Protein AF-A0A5R9GQE6-F1 (afdb_monomer)

Foldseek 3Di:
DDLVVLCVQLVHDSVQSVCPVVPNHDPVSVCSSCVRVVNNCVCVVVDDDDDDDPVNVVVVVVCPDDDPDPPPPPPDDPDPPDD

Solvent-accessible surface area (backbone atoms only — not comparable to full-atom values): 5549 Å² total; per-residue (Å²): 138,52,68,65,55,50,16,61,74,42,74,48,54,51,67,54,53,64,32,39,75,82,63,64,57,55,69,70,56,53,51,39,54,28,49,72,80,65,51,48,68,67,54,54,82,72,53,76,85,85,78,81,49,73,66,58,54,49,61,63,58,72,68,67,82,82,73,94,69,83,82,75,80,86,82,81,87,86,84,86,85,84,137

pLDDT: mean 82.58, std 14.36, range [40.59, 95.56]

Nearest PDB structures (foldseek):
  4ghj-assembly1_A  TM=8.975E-01  e=8.264E-02  Vibrio vulnificus CMCP6
  6sgb-assembly1_CJ  TM=3.661E-01  e=5.008E+00  Trypanosoma brucei brucei

Organism: NCBI:txid2528639

Sequence (83 aa):
MTQDELAKLACVSVSSIKALEPGNAKLSTMMAVLREPGALDALDAFIPEITISPLDTARRNAKKRERATRSLDTAKREDESEW

InterPro domains:
  IPR010982 Lambda repressor-like, DNA-binding domain superfamily [G3DSA:1.10.260.40] (1-52)

Mean predicted aligned error: 13.41 Å

Secondary structure (DSSP, 8-state):
--HHHHHHHTT--HHHHHHHTTT-S-HHHHHHHHHTTT-GGGGGGGS---PPPHHHHHHHHTTPPPP--------S--SS---

Structure (mmCIF, N/CA/C/O backbone):
data_AF-A0A5R9GQE6-F1
#
_entry.id   AF-A0A5R9GQE6-F1
#
loop_
_atom_site.group_PDB
_atom_site.id
_atom_site.type_symbol
_atom_site.label_atom_id
_atom_site.label_alt_id
_atom_site.label_comp_id
_atom_site.label_asym_id
_atom_site.label_entity_id
_atom_site.label_seq_id
_atom_site.pdbx_PDB_ins_code
_atom_site.Cartn_x
_atom_site.Cartn_y
_atom_site.Cartn_z
_atom_site.occupancy
_atom_site.B_iso_or_equiv
_atom_site.auth_seq_id
_atom_site.auth_comp_id
_atom_site.auth_asym_id
_atom_site.auth_atom_id
_atom_site.pdbx_PDB_model_num
ATOM 1 N N . MET A 1 1 ? -18.716 -2.780 5.640 1.00 81.44 1 MET A N 1
ATOM 2 C CA . MET A 1 1 ? -17.388 -2.983 6.242 1.00 81.44 1 MET A CA 1
ATOM 3 C C . MET A 1 1 ? -17.071 -1.775 7.102 1.00 81.44 1 MET A C 1
ATOM 5 O O . MET A 1 1 ? -17.175 -0.658 6.603 1.00 81.44 1 MET A O 1
ATOM 9 N N . THR A 1 2 ? -16.779 -1.981 8.381 1.00 94.06 2 THR A N 1
ATOM 10 C CA . THR A 1 2 ? -16.413 -0.911 9.330 1.00 94.06 2 THR A CA 1
ATOM 11 C C . THR A 1 2 ? -14.893 -0.706 9.390 1.00 94.06 2 THR A C 1
ATOM 13 O O . THR A 1 2 ? -14.133 -1.572 8.955 1.00 94.06 2 THR A O 1
ATOM 16 N N . GLN A 1 3 ? -14.428 0.421 9.949 1.00 92.94 3 GLN A N 1
ATOM 17 C CA . GLN A 1 3 ? -12.990 0.660 10.176 1.00 92.94 3 GLN A CA 1
ATOM 18 C C . GLN A 1 3 ? -12.370 -0.412 11.089 1.00 92.94 3 GLN A C 1
ATOM 20 O O . GLN A 1 3 ? -11.244 -0.837 10.854 1.00 92.94 3 GLN A O 1
ATOM 25 N N . ASP A 1 4 ? -13.108 -0.880 12.100 1.00 94.81 4 ASP A N 1
ATOM 26 C CA . ASP A 1 4 ? -12.639 -1.918 13.026 1.00 94.81 4 ASP A CA 1
ATOM 27 C C . ASP A 1 4 ? -12.524 -3.288 12.351 1.00 94.81 4 ASP A C 1
ATOM 29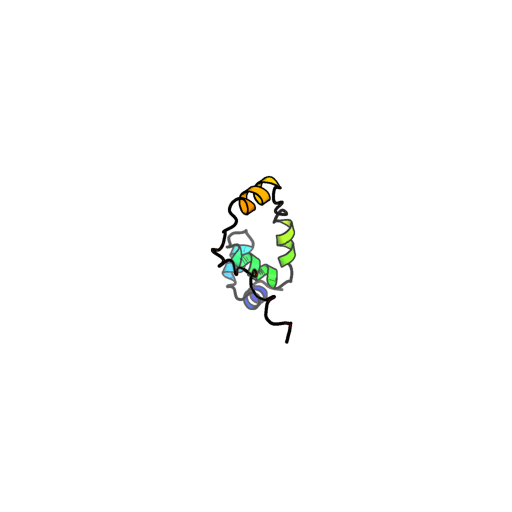 O O . ASP A 1 4 ? -11.576 -4.032 12.603 1.00 94.81 4 ASP A O 1
ATOM 33 N N . GLU A 1 5 ? -13.478 -3.630 11.485 1.00 93.88 5 GLU A N 1
ATOM 34 C CA . GLU A 1 5 ? -13.426 -4.852 10.676 1.00 93.88 5 GLU A CA 1
ATOM 35 C C . GLU A 1 5 ? -12.248 -4.818 9.704 1.00 93.88 5 GLU A C 1
ATOM 37 O O . GLU A 1 5 ? -11.467 -5.766 9.656 1.00 93.88 5 GLU A O 1
ATOM 42 N N . LEU A 1 6 ? -12.079 -3.707 8.983 1.00 93.06 6 LEU A N 1
ATOM 43 C CA . LEU A 1 6 ? -10.985 -3.535 8.030 1.00 93.06 6 LEU A CA 1
ATOM 44 C C . LEU A 1 6 ? -9.618 -3.578 8.722 1.00 93.06 6 LEU A C 1
ATOM 46 O O . LEU A 1 6 ? -8.689 -4.193 8.208 1.00 93.06 6 LEU A O 1
ATOM 50 N N . ALA A 1 7 ? -9.500 -2.982 9.911 1.00 94.19 7 ALA A N 1
ATOM 51 C CA . ALA A 1 7 ? -8.275 -3.001 10.707 1.00 94.19 7 ALA A CA 1
ATOM 52 C C . ALA A 1 7 ? -7.875 -4.426 11.109 1.00 94.19 7 ALA A C 1
ATOM 54 O O . ALA A 1 7 ? -6.704 -4.795 11.008 1.00 94.19 7 ALA A O 1
ATOM 55 N N . LYS A 1 8 ? -8.855 -5.241 11.518 1.00 94.12 8 LYS A N 1
ATOM 56 C CA . LYS A 1 8 ? -8.637 -6.651 11.866 1.00 94.12 8 LYS A CA 1
ATOM 57 C C . LYS A 1 8 ? -8.200 -7.473 10.659 1.00 94.12 8 LYS A C 1
ATOM 59 O O . LYS A 1 8 ? -7.241 -8.227 10.780 1.00 94.12 8 LYS A O 1
ATOM 64 N N . LEU A 1 9 ? -8.879 -7.311 9.524 1.00 93.19 9 LEU A N 1
ATOM 65 C CA . LEU A 1 9 ? -8.560 -8.032 8.290 1.00 93.19 9 LEU A CA 1
ATOM 66 C C . LEU A 1 9 ? -7.158 -7.668 7.782 1.00 93.19 9 LEU A C 1
ATOM 68 O O . LEU A 1 9 ? -6.309 -8.540 7.635 1.00 93.19 9 LEU A O 1
ATOM 72 N N . ALA A 1 10 ? -6.861 -6.372 7.665 1.00 92.00 10 ALA A N 1
ATOM 73 C CA . ALA A 1 10 ? -5.574 -5.882 7.174 1.00 92.00 10 ALA A CA 1
ATOM 74 C C . ALA A 1 10 ? -4.430 -5.948 8.212 1.00 92.00 10 ALA A C 1
ATOM 76 O O . ALA A 1 10 ? -3.324 -5.486 7.925 1.00 92.00 10 ALA A O 1
ATOM 77 N N . CYS A 1 11 ? -4.668 -6.494 9.414 1.00 93.44 11 CYS A N 1
ATOM 78 C CA . CYS A 1 11 ? -3.688 -6.592 10.505 1.00 93.44 11 CYS A 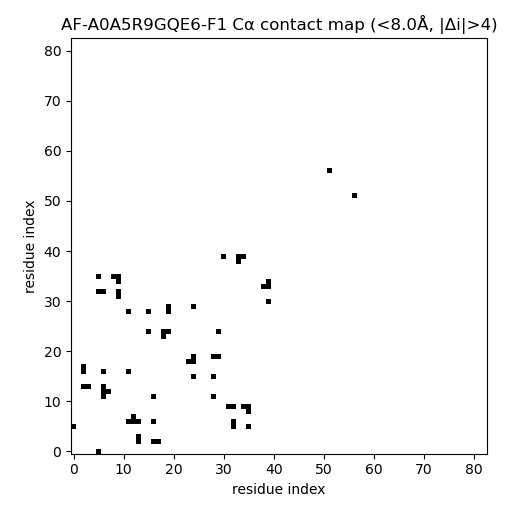CA 1
ATOM 79 C C . CYS A 1 11 ? -3.003 -5.251 10.849 1.00 93.44 11 CYS A C 1
ATOM 81 O O . CYS A 1 11 ? -1.795 -5.185 11.093 1.00 93.44 11 CYS A O 1
ATOM 83 N N . VAL A 1 12 ? -3.779 -4.166 10.887 1.00 93.81 12 VAL A N 1
ATOM 84 C CA . VAL A 1 12 ? -3.324 -2.812 11.247 1.00 93.81 12 VAL A CA 1
ATOM 85 C C . VAL A 1 12 ? -4.154 -2.252 12.400 1.00 93.81 12 VAL A C 1
ATOM 87 O O . VAL A 1 12 ? -5.236 -2.740 12.708 1.00 93.81 12 VAL A O 1
ATOM 90 N N . SER A 1 13 ? -3.664 -1.208 13.072 1.00 95.56 13 SER A N 1
ATOM 91 C CA . SER A 1 13 ? -4.457 -0.539 14.106 1.00 95.56 13 SER A CA 1
ATOM 92 C C . SER A 1 13 ? -5.582 0.300 13.491 1.00 95.56 13 SER A C 1
ATOM 94 O O . SER A 1 13 ? -5.425 0.896 12.426 1.00 95.56 13 SER A O 1
ATOM 96 N N . VAL A 1 14 ? -6.688 0.455 14.222 1.00 95.25 14 VAL A N 1
ATOM 97 C CA . VAL A 1 14 ? -7.795 1.356 13.843 1.00 95.25 14 VAL A CA 1
ATOM 98 C C . VAL A 1 14 ? -7.302 2.797 13.673 1.00 95.25 14 VAL A C 1
ATOM 100 O O . VAL A 1 14 ? -7.725 3.509 12.766 1.00 95.25 14 VAL A O 1
ATOM 103 N N . SER A 1 15 ? -6.345 3.225 14.504 1.00 95.12 15 SER A N 1
ATOM 104 C CA . SER A 1 15 ? -5.684 4.527 14.362 1.00 95.12 15 SER A CA 1
ATOM 105 C C . SER A 1 15 ? -4.936 4.678 13.036 1.00 95.12 15 SER A C 1
ATOM 107 O O . SER A 1 15 ? -4.943 5.767 12.470 1.00 95.12 15 SER A O 1
ATOM 109 N N . SER A 1 16 ? -4.342 3.602 12.509 1.00 94.56 16 SER A N 1
ATOM 110 C CA . SER A 1 16 ? -3.662 3.629 11.211 1.00 94.56 16 SER A CA 1
ATOM 111 C C . SER A 1 16 ? -4.653 3.807 10.066 1.00 94.56 16 SER A C 1
ATOM 113 O O . SER A 1 16 ? -4.357 4.533 9.125 1.00 94.56 16 SER A O 1
ATOM 115 N N . ILE A 1 17 ? -5.845 3.210 10.162 1.00 94.75 17 ILE A N 1
ATOM 116 C CA . ILE A 1 17 ? -6.910 3.409 9.169 1.00 94.75 17 ILE A CA 1
ATOM 117 C C . ILE A 1 17 ? -7.434 4.845 9.217 1.00 94.75 17 ILE A C 1
ATOM 119 O O . ILE A 1 17 ? -7.514 5.502 8.183 1.00 94.75 17 ILE A O 1
ATOM 123 N N . LYS A 1 18 ? -7.688 5.378 10.416 1.00 95.38 18 LYS A N 1
ATOM 124 C CA . LYS A 1 18 ? -8.112 6.777 10.589 1.00 95.38 18 LYS A CA 1
ATOM 125 C C . LYS A 1 18 ? -7.090 7.785 10.065 1.00 95.38 18 LYS A C 1
ATOM 127 O O . LYS A 1 18 ? -7.474 8.847 9.598 1.00 95.38 18 LYS A O 1
ATOM 132 N N . ALA A 1 19 ? -5.798 7.471 10.159 1.00 95.50 19 ALA A N 1
ATOM 133 C CA . ALA A 1 19 ? -4.735 8.301 9.601 1.00 95.50 19 ALA A CA 1
ATOM 134 C C . ALA A 1 19 ? -4.588 8.125 8.078 1.00 95.50 19 ALA A C 1
ATOM 136 O O . ALA A 1 19 ? -4.223 9.074 7.387 1.00 95.50 19 ALA A O 1
ATOM 137 N N . LEU A 1 20 ? -4.908 6.941 7.545 1.00 95.19 20 LEU A N 1
ATOM 138 C CA . LEU A 1 20 ? -4.877 6.646 6.113 1.00 95.19 20 LEU A CA 1
ATOM 139 C C . LEU A 1 20 ? -5.965 7.399 5.332 1.00 95.19 20 LEU A C 1
ATOM 141 O O . LEU A 1 20 ? -5.673 7.879 4.242 1.00 95.19 20 LEU A O 1
ATOM 145 N N . GLU A 1 21 ? -7.176 7.545 5.875 1.00 90.88 21 GLU A N 1
ATOM 146 C CA . GLU A 1 21 ? -8.292 8.256 5.219 1.00 90.88 21 GLU A CA 1
ATOM 147 C C . GLU A 1 21 ? -7.961 9.699 4.773 1.00 90.88 21 GLU A C 1
ATO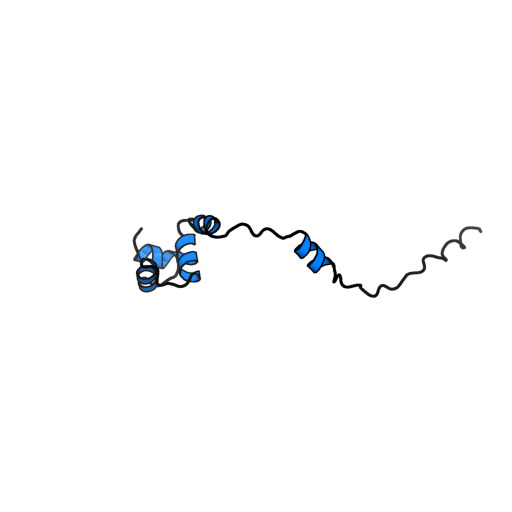M 149 O O . GLU A 1 21 ? -8.252 10.039 3.627 1.00 90.88 21 GLU A O 1
ATOM 154 N N . PRO A 1 22 ? -7.307 10.550 5.592 1.00 95.38 22 PRO A N 1
ATOM 155 C CA . PRO A 1 22 ? -6.825 11.863 5.159 1.00 95.38 22 PRO A CA 1
ATOM 15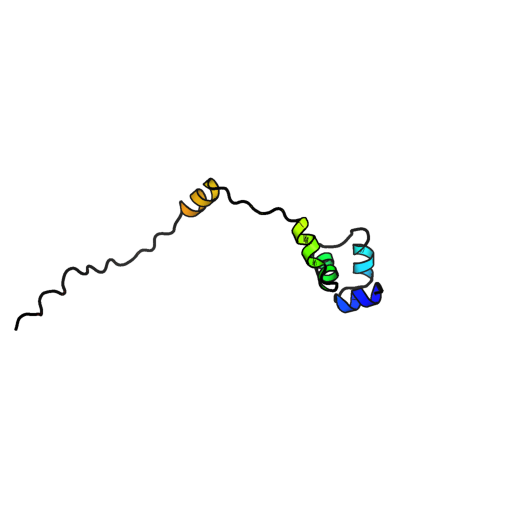6 C C . PRO A 1 22 ? -5.479 11.820 4.406 1.00 95.38 22 PRO A C 1
ATOM 158 O O . PRO A 1 22 ? -4.916 12.875 4.118 1.00 95.38 22 PRO A O 1
ATOM 161 N N . GLY A 1 23 ? -4.926 10.637 4.116 1.00 92.94 23 GLY A N 1
ATOM 162 C CA . GLY A 1 23 ? -3.659 10.467 3.390 1.00 92.94 23 GLY A CA 1
ATOM 163 C C . GLY A 1 23 ? -2.392 10.501 4.255 1.00 92.94 23 GLY A C 1
ATOM 164 O O . GLY A 1 23 ? -1.285 10.528 3.723 1.00 92.94 23 GLY A O 1
ATOM 165 N N . ASN A 1 24 ? -2.516 10.467 5.584 1.00 95.00 24 ASN A N 1
ATOM 166 C CA . ASN A 1 24 ? -1.395 10.491 6.530 1.00 95.00 24 ASN A CA 1
ATOM 167 C C . ASN A 1 24 ? -0.949 9.071 6.921 1.00 95.00 24 ASN A C 1
ATOM 169 O O . ASN A 1 24 ? -1.020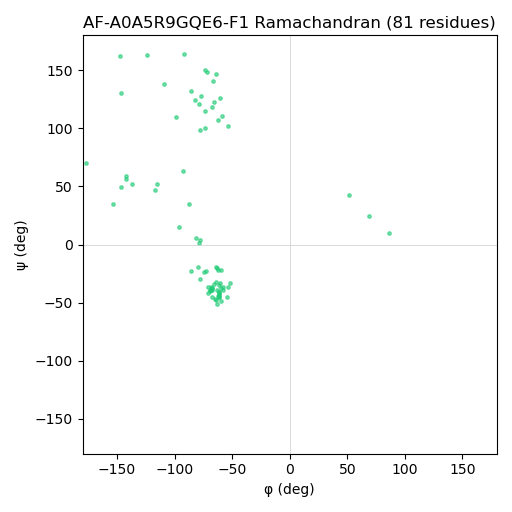 8.656 8.080 1.00 95.00 24 ASN A O 1
ATOM 173 N N . ALA A 1 25 ? -0.473 8.297 5.948 1.00 94.62 25 ALA A N 1
ATOM 174 C CA . ALA A 1 25 ? 0.024 6.947 6.191 1.00 94.62 25 ALA A CA 1
ATOM 175 C C . ALA A 1 25 ? 1.162 6.568 5.242 1.00 94.62 25 ALA A C 1
ATOM 177 O O . ALA A 1 25 ? 1.376 7.166 4.190 1.00 94.62 25 ALA A O 1
ATOM 178 N N . LYS A 1 26 ? 1.907 5.528 5.620 1.00 93.62 26 LYS A N 1
ATOM 179 C CA . LYS A 1 26 ? 2.935 4.946 4.756 1.00 93.62 26 LYS A CA 1
ATOM 180 C C . LYS A 1 26 ? 2.275 4.186 3.607 1.00 93.62 26 LYS A C 1
ATOM 182 O O . LYS A 1 26 ? 1.250 3.532 3.801 1.00 93.62 26 LYS A O 1
ATOM 187 N N . LEU A 1 27 ? 2.942 4.154 2.452 1.00 91.88 27 LEU A N 1
ATOM 188 C CA . LEU A 1 27 ? 2.512 3.358 1.297 1.00 91.88 27 LEU A CA 1
ATOM 189 C C . LEU A 1 27 ? 2.300 1.877 1.656 1.00 91.88 27 LEU A C 1
ATOM 191 O O . LEU A 1 27 ? 1.345 1.264 1.200 1.00 91.88 27 LEU A O 1
ATOM 195 N N . SER A 1 28 ? 3.134 1.314 2.537 1.00 93.31 28 SER A N 1
ATOM 196 C CA . SER A 1 28 ? 2.978 -0.059 3.038 1.00 93.31 28 SER A CA 1
ATOM 197 C C . SER A 1 28 ? 1.632 -0.301 3.726 1.00 93.31 28 SER A C 1
ATOM 199 O O . SER A 1 28 ? 1.029 -1.354 3.545 1.00 93.31 28 SER A O 1
ATOM 201 N N .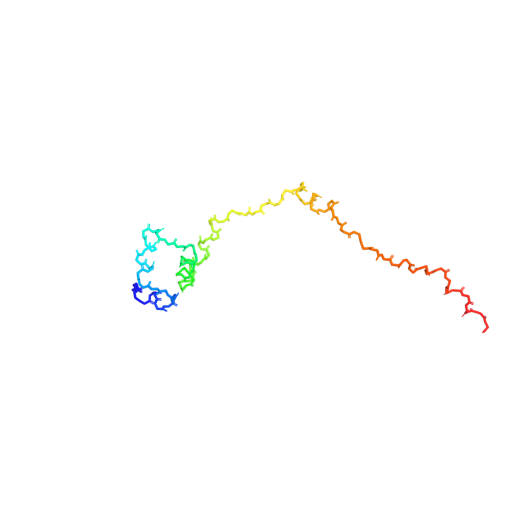 THR A 1 29 ? 1.153 0.676 4.499 1.00 93.38 29 THR A N 1
ATOM 202 C CA . THR A 1 29 ? -0.139 0.610 5.193 1.00 93.38 29 THR A CA 1
ATOM 203 C C . THR A 1 29 ? -1.283 0.718 4.194 1.00 93.38 29 THR A C 1
ATOM 205 O O . THR A 1 29 ? -2.236 -0.049 4.278 1.00 93.38 29 THR A O 1
ATOM 208 N N . MET A 1 30 ? -1.160 1.610 3.209 1.00 93.06 30 MET A N 1
ATOM 209 C CA . MET A 1 30 ? -2.139 1.729 2.129 1.00 93.06 30 MET A CA 1
ATOM 210 C C . MET A 1 30 ? -2.247 0.432 1.314 1.00 93.06 30 MET A C 1
ATOM 212 O O . MET A 1 30 ? -3.350 -0.049 1.085 1.00 93.06 30 MET A O 1
ATOM 216 N N . MET A 1 31 ? -1.119 -0.187 0.947 1.00 93.25 31 MET A N 1
ATOM 217 C CA . MET A 1 31 ? -1.103 -1.471 0.232 1.00 93.25 31 MET A CA 1
ATOM 218 C C . MET A 1 31 ? -1.746 -2.606 1.039 1.00 93.25 31 MET A C 1
ATOM 220 O O . MET A 1 31 ? -2.485 -3.405 0.471 1.00 93.25 31 MET A O 1
ATOM 224 N N . ALA A 1 32 ? -1.491 -2.683 2.351 1.00 93.19 32 ALA A N 1
ATOM 225 C CA . ALA A 1 32 ? -2.119 -3.685 3.216 1.00 93.19 32 ALA A CA 1
ATOM 226 C C . ALA A 1 32 ? -3.647 -3.530 3.240 1.00 93.19 32 ALA A C 1
ATOM 228 O O . ALA A 1 32 ? -4.370 -4.511 3.101 1.00 93.19 32 ALA A O 1
ATOM 229 N N . VAL A 1 33 ? -4.132 -2.289 3.337 1.00 93.62 33 VAL A N 1
ATOM 230 C CA . VAL A 1 33 ? -5.568 -1.983 3.343 1.00 93.62 33 VAL A CA 1
ATOM 231 C C . VAL A 1 33 ? -6.222 -2.232 1.980 1.00 93.62 33 VAL A C 1
ATOM 233 O O . VAL A 1 33 ? -7.333 -2.744 1.945 1.00 93.62 33 VAL A O 1
ATOM 236 N N . LEU A 1 34 ? -5.554 -1.914 0.865 1.00 92.25 34 LEU A N 1
ATOM 237 C CA . LEU A 1 34 ? -6.074 -2.140 -0.494 1.00 92.25 34 LEU A CA 1
ATOM 238 C C . LEU A 1 34 ? -6.070 -3.616 -0.916 1.00 92.25 34 LEU A C 1
ATOM 240 O O . LEU A 1 34 ? -6.841 -4.000 -1.796 1.00 92.25 34 LEU A O 1
ATOM 244 N N . ARG A 1 35 ? -5.231 -4.450 -0.291 1.00 91.56 35 ARG A N 1
ATOM 245 C CA . ARG A 1 35 ? -5.173 -5.890 -0.565 1.00 91.56 35 ARG A CA 1
ATOM 246 C C . ARG A 1 35 ? -6.441 -6.623 -0.118 1.00 91.56 35 ARG A C 1
ATOM 248 O O . ARG A 1 35 ? -6.904 -7.485 -0.853 1.00 91.56 35 ARG A O 1
ATOM 255 N N . GLU A 1 36 ? -7.013 -6.262 1.030 1.00 89.75 36 GLU A N 1
ATOM 256 C CA . GLU A 1 36 ? -8.217 -6.910 1.579 1.00 89.75 36 GLU A CA 1
ATOM 257 C C . GLU A 1 36 ? -9.458 -6.827 0.668 1.00 89.75 36 GLU A C 1
ATOM 259 O O . GLU A 1 36 ? -10.069 -7.858 0.398 1.00 89.75 36 GLU A O 1
ATOM 264 N N . PRO A 1 37 ? -9.840 -5.655 0.124 1.00 87.94 37 PRO A N 1
ATOM 265 C CA . PRO A 1 37 ? -10.954 -5.562 -0.816 1.00 87.94 37 PRO A CA 1
ATOM 266 C C . PRO A 1 37 ? -10.590 -6.003 -2.244 1.00 87.94 37 PRO A C 1
ATOM 268 O O . PRO A 1 37 ? -11.435 -5.897 -3.128 1.00 87.94 37 PRO A O 1
ATOM 271 N N . GLY A 1 38 ? -9.351 -6.444 -2.503 1.00 89.00 38 GLY A N 1
ATOM 272 C CA . GLY A 1 38 ? -8.884 -6.767 -3.856 1.00 89.00 38 GLY A CA 1
ATOM 273 C C . GLY A 1 38 ? -8.736 -5.542 -4.766 1.00 89.00 38 GLY A C 1
ATOM 274 O O . GLY A 1 38 ? -8.806 -5.667 -5.980 1.00 89.00 38 GLY A O 1
ATOM 275 N N . ALA A 1 39 ? -8.539 -4.353 -4.194 1.00 90.75 39 ALA A N 1
ATOM 276 C CA . ALA A 1 39 ? -8.422 -3.091 -4.929 1.00 90.75 39 ALA A CA 1
ATOM 277 C C . ALA A 1 39 ? -6.960 -2.686 -5.196 1.00 90.75 39 ALA A C 1
ATOM 279 O O . ALA A 1 39 ? -6.684 -1.528 -5.508 1.00 90.75 39 ALA A O 1
ATOM 280 N N . LEU A 1 40 ? -6.009 -3.612 -5.031 1.00 90.81 40 LEU A N 1
ATOM 281 C CA . LEU A 1 40 ? -4.582 -3.326 -5.187 1.00 90.81 40 LEU A CA 1
ATOM 282 C C . LEU A 1 40 ? -4.231 -2.918 -6.627 1.00 90.81 40 LEU A C 1
ATOM 284 O O . LEU A 1 40 ? -3.396 -2.038 -6.807 1.00 90.81 40 LEU A O 1
ATOM 288 N N . ASP A 1 41 ? -4.939 -3.467 -7.614 1.00 89.94 41 ASP A N 1
ATOM 289 C CA . ASP A 1 41 ? -4.780 -3.177 -9.047 1.00 89.94 41 ASP A CA 1
ATOM 290 C C . ASP A 1 41 ? -5.014 -1.692 -9.382 1.00 89.94 41 ASP A C 1
ATOM 292 O O . ASP A 1 41 ? -4.509 -1.172 -10.374 1.00 89.94 41 ASP A O 1
ATOM 296 N N . ALA A 1 42 ? -5.729 -0.948 -8.528 1.00 87.88 42 ALA A N 1
ATOM 297 C CA . ALA A 1 42 ? -5.885 0.497 -8.688 1.00 87.88 42 ALA A CA 1
ATOM 298 C C . ALA A 1 42 ? -4.543 1.254 -8.597 1.00 87.88 42 ALA A C 1
ATOM 300 O O . ALA A 1 42 ? -4.433 2.367 -9.115 1.00 87.88 42 ALA A O 1
ATOM 301 N N . LEU A 1 43 ? -3.519 0.667 -7.961 1.00 87.75 43 LEU A N 1
ATOM 302 C CA . LEU A 1 43 ? -2.167 1.229 -7.934 1.00 87.75 43 LEU A CA 1
ATOM 303 C C . LEU A 1 43 ? -1.427 1.062 -9.264 1.00 87.75 43 LEU A C 1
ATOM 305 O O . LEU A 1 43 ? -0.542 1.870 -9.540 1.00 87.75 43 LEU A O 1
ATOM 309 N N . ASP A 1 44 ? -1.796 0.092 -10.103 1.00 86.88 44 ASP A N 1
ATOM 310 C CA . ASP A 1 44 ? -1.131 -0.119 -11.395 1.00 86.88 44 ASP A CA 1
ATOM 311 C C . ASP A 1 44 ? -1.368 1.066 -12.334 1.00 86.88 44 ASP A C 1
ATOM 313 O O . ASP A 1 44 ? -0.460 1.494 -13.041 1.00 86.88 44 ASP A O 1
ATOM 317 N N . ALA A 1 45 ? -2.544 1.697 -12.255 1.00 85.94 45 ALA A N 1
ATOM 318 C CA . ALA A 1 45 ? -2.844 2.926 -12.992 1.00 85.94 45 ALA A CA 1
ATOM 319 C C . ALA A 1 45 ? -1.973 4.124 -12.565 1.00 85.94 45 ALA A C 1
ATOM 321 O O . ALA A 1 45 ? -1.871 5.110 -13.296 1.00 85.94 45 ALA A O 1
ATOM 322 N N . PHE A 1 46 ? -1.357 4.064 -11.381 1.00 85.88 46 PHE A N 1
ATOM 323 C CA . PHE A 1 46 ? -0.477 5.115 -10.874 1.00 85.88 46 PHE A CA 1
ATOM 324 C C . PHE A 1 46 ? 0.969 4.954 -11.361 1.00 85.88 46 PHE A C 1
ATOM 326 O O . PHE A 1 46 ? 1.732 5.923 -11.362 1.00 85.88 46 PHE A O 1
ATOM 333 N N . ILE A 1 47 ? 1.363 3.738 -11.749 1.00 85.38 47 ILE A N 1
ATOM 334 C CA . ILE A 1 47 ? 2.734 3.421 -12.139 1.00 85.38 47 ILE A CA 1
ATOM 335 C C . ILE A 1 47 ? 2.813 3.443 -13.670 1.00 85.38 47 ILE A C 1
ATOM 337 O O . ILE A 1 47 ? 2.271 2.555 -14.323 1.00 85.38 47 ILE A O 1
ATOM 341 N N . PRO A 1 48 ? 3.492 4.432 -14.278 1.00 84.12 48 PRO A N 1
ATOM 342 C CA . PRO A 1 48 ? 3.667 4.449 -15.722 1.00 84.12 48 PRO A CA 1
ATOM 343 C C . PRO A 1 48 ? 4.505 3.249 -16.169 1.00 84.12 48 PRO A C 1
ATOM 345 O O . PRO A 1 48 ? 5.436 2.826 -15.476 1.00 84.12 48 PRO A O 1
ATOM 348 N N . GLU A 1 49 ? 4.218 2.735 -17.363 1.00 83.19 49 GLU A N 1
ATOM 349 C CA . GLU A 1 49 ? 5.033 1.681 -17.957 1.00 83.19 49 GLU A CA 1
ATOM 350 C C . GLU A 1 49 ? 6.478 2.163 -18.148 1.00 83.19 49 GLU A C 1
ATOM 352 O O . GLU A 1 49 ? 6.752 3.195 -18.768 1.00 83.19 49 GLU A O 1
ATOM 357 N N . ILE A 1 50 ? 7.431 1.403 -17.606 1.00 82.31 50 ILE A N 1
ATOM 358 C CA . ILE A 1 50 ? 8.853 1.717 -17.730 1.00 82.31 50 ILE A CA 1
ATOM 359 C C . ILE A 1 50 ? 9.315 1.299 -19.128 1.00 82.31 50 ILE A C 1
ATOM 361 O O . ILE A 1 50 ? 9.654 0.139 -19.370 1.00 82.31 50 ILE A O 1
ATOM 365 N N . THR A 1 51 ? 9.384 2.250 -20.057 1.00 82.38 51 THR A N 1
ATOM 366 C CA . THR A 1 51 ? 9.976 2.012 -21.379 1.00 82.38 51 THR A CA 1
ATOM 367 C C . THR A 1 51 ? 11.502 2.045 -21.289 1.00 82.38 51 THR A C 1
ATOM 369 O O . THR A 1 51 ? 12.088 3.061 -20.913 1.00 82.38 51 THR A O 1
ATOM 372 N N . ILE A 1 52 ? 12.172 0.952 -21.658 1.00 82.12 52 ILE A N 1
ATOM 373 C CA . ILE A 1 52 ? 13.638 0.912 -21.748 1.00 82.12 52 ILE A CA 1
ATOM 374 C C . ILE A 1 52 ? 14.058 1.504 -23.098 1.00 82.12 52 ILE A C 1
ATOM 376 O O . ILE A 1 52 ? 13.644 1.013 -24.147 1.00 82.12 52 ILE A O 1
ATOM 380 N N . SER A 1 53 ? 14.912 2.530 -23.088 1.00 84.94 53 SER A N 1
ATOM 381 C CA . SER A 1 53 ? 15.474 3.079 -24.326 1.00 84.94 53 SER A CA 1
ATOM 382 C C . SER A 1 53 ? 16.408 2.060 -25.005 1.00 84.94 53 SER A C 1
ATOM 384 O O . SER A 1 53 ? 17.213 1.426 -24.314 1.00 84.94 53 SER A O 1
ATOM 386 N N . PRO A 1 54 ? 16.404 1.931 -26.348 1.00 79.50 54 PRO A N 1
ATOM 387 C CA . PRO A 1 54 ? 17.382 1.114 -27.075 1.00 79.50 54 PRO A CA 1
ATOM 388 C C . PRO A 1 54 ? 18.837 1.443 -26.709 1.00 79.50 54 PRO A C 1
ATOM 390 O O . PRO A 1 54 ? 19.683 0.549 -26.638 1.00 79.50 54 PRO A O 1
ATOM 393 N N . LEU A 1 55 ? 19.120 2.714 -26.400 1.00 83.75 55 LEU A N 1
ATOM 394 C CA . LEU A 1 55 ? 20.435 3.156 -25.932 1.00 83.75 55 LEU A CA 1
ATOM 395 C C . LEU A 1 55 ? 20.776 2.601 -24.544 1.00 83.75 55 LEU A C 1
ATOM 397 O O . LEU A 1 55 ? 21.924 2.232 -24.304 1.00 83.75 55 LEU A O 1
ATOM 401 N N . ASP A 1 56 ? 19.802 2.498 -23.640 1.00 82.06 56 ASP A N 1
ATOM 402 C CA . ASP A 1 56 ? 20.015 1.932 -22.304 1.00 82.06 56 ASP A CA 1
ATOM 403 C C . ASP A 1 56 ? 20.244 0.420 -22.366 1.00 82.06 56 ASP A C 1
ATOM 405 O O . ASP A 1 56 ? 21.106 -0.107 -21.656 1.00 82.06 56 ASP A O 1
ATOM 409 N N . THR A 1 57 ? 19.553 -0.280 -23.269 1.00 80.25 57 THR A N 1
ATOM 410 C CA . THR A 1 57 ? 19.820 -1.696 -23.564 1.00 80.25 57 THR A CA 1
ATOM 411 C C . THR A 1 57 ? 21.237 -1.887 -24.108 1.00 80.25 57 THR A C 1
ATOM 413 O O . THR A 1 57 ? 21.972 -2.756 -23.632 1.00 80.25 57 THR A O 1
ATOM 416 N N . ALA A 1 58 ? 21.665 -1.041 -25.050 1.00 81.00 58 ALA A N 1
ATOM 417 C CA . ALA A 1 58 ? 23.022 -1.077 -25.592 1.00 81.00 58 ALA A CA 1
ATOM 418 C C . ALA A 1 58 ? 24.084 -0.799 -24.511 1.00 81.00 58 ALA A C 1
ATOM 420 O O . ALA A 1 58 ? 25.062 -1.539 -24.408 1.00 81.00 58 ALA A O 1
ATOM 421 N N . ARG A 1 59 ? 23.867 0.201 -23.644 1.00 81.50 59 ARG A N 1
ATOM 422 C CA . ARG A 1 59 ? 24.766 0.530 -22.521 1.00 81.50 59 ARG A CA 1
ATOM 423 C C . ARG A 1 59 ? 24.912 -0.617 -21.521 1.00 81.50 59 ARG A C 1
ATOM 425 O O . ARG A 1 59 ? 26.021 -0.881 -21.063 1.00 81.50 59 ARG A O 1
ATOM 432 N N . ARG A 1 60 ? 23.821 -1.318 -21.195 1.00 78.50 60 ARG A N 1
ATOM 433 C CA . ARG A 1 60 ? 23.849 -2.489 -20.296 1.00 78.50 60 ARG A CA 1
ATOM 434 C C . ARG A 1 60 ? 24.597 -3.672 -20.918 1.00 78.50 60 ARG A C 1
ATOM 436 O O . ARG A 1 60 ? 25.339 -4.356 -20.218 1.00 78.50 60 ARG A O 1
ATOM 443 N N . ASN A 1 61 ? 24.456 -3.872 -22.227 1.00 73.31 61 ASN A N 1
ATOM 444 C CA . ASN A 1 61 ? 25.131 -4.946 -22.962 1.00 73.31 61 ASN A CA 1
ATOM 445 C C . ASN A 1 61 ? 26.600 -4.641 -23.298 1.00 73.31 61 ASN A C 1
ATOM 447 O O . ASN A 1 61 ? 27.370 -5.570 -23.532 1.00 73.31 61 ASN A O 1
ATOM 451 N N . ALA A 1 62 ? 27.010 -3.370 -23.271 1.00 69.62 62 ALA A N 1
ATOM 452 C CA . ALA A 1 62 ? 28.381 -2.949 -23.562 1.00 69.62 62 ALA A CA 1
ATOM 453 C C . ALA A 1 62 ? 29.423 -3.506 -22.574 1.00 69.62 62 ALA A C 1
ATOM 455 O O . ALA A 1 62 ? 30.605 -3.564 -22.895 1.00 69.62 62 ALA A O 1
ATOM 456 N N . LYS A 1 63 ? 29.004 -3.934 -21.374 1.00 72.19 63 LYS A N 1
ATOM 457 C CA . LYS A 1 63 ? 29.893 -4.474 -20.334 1.00 72.19 63 LYS A CA 1
ATOM 458 C C . LYS A 1 63 ? 29.572 -5.935 -20.018 1.00 72.19 63 LYS A C 1
ATOM 460 O O . LYS A 1 63 ? 29.436 -6.326 -18.858 1.00 72.19 63 LYS A O 1
ATOM 465 N N . LYS A 1 64 ? 29.412 -6.754 -21.061 1.00 76.94 64 LYS A N 1
ATOM 466 C CA . LYS A 1 64 ? 29.231 -8.202 -20.911 1.00 76.94 64 LYS A CA 1
ATOM 467 C C . LYS A 1 64 ? 30.520 -8.797 -20.333 1.00 76.94 64 LYS A C 1
ATOM 469 O O . LYS A 1 64 ? 31.597 -8.604 -20.885 1.00 76.94 64 LYS A O 1
ATOM 474 N N . ARG A 1 65 ? 30.428 -9.473 -19.183 1.00 80.00 65 ARG A N 1
ATOM 475 C CA . ARG A 1 65 ? 31.593 -10.117 -18.554 1.00 80.00 65 ARG A CA 1
ATOM 476 C C . ARG A 1 65 ? 32.050 -11.269 -19.438 1.00 80.00 65 ARG A C 1
ATOM 478 O O . ARG A 1 65 ? 31.301 -12.228 -19.620 1.00 80.00 65 ARG A O 1
ATOM 485 N N . GLU A 1 66 ? 33.275 -11.200 -19.933 1.00 79.94 66 GLU A N 1
ATOM 486 C CA . GLU A 1 66 ? 33.919 -12.354 -20.546 1.00 79.94 66 GLU A CA 1
ATOM 487 C C . GLU A 1 66 ? 34.399 -13.301 -19.445 1.00 79.94 66 GLU A C 1
ATOM 489 O O . GLU A 1 66 ? 35.054 -12.896 -18.479 1.00 79.94 66 GLU A O 1
ATOM 494 N N . ARG A 1 67 ? 34.011 -14.574 -19.550 1.00 82.56 67 ARG A N 1
ATOM 495 C CA . ARG A 1 67 ? 34.573 -15.630 -18.708 1.00 82.56 67 ARG A CA 1
ATOM 496 C C . ARG A 1 67 ? 35.842 -16.131 -19.375 1.00 82.56 67 ARG A C 1
ATOM 498 O O . ARG A 1 67 ? 35.808 -16.490 -20.548 1.00 82.56 67 ARG A O 1
ATOM 505 N N . ALA A 1 68 ? 36.918 -16.246 -18.600 1.00 81.75 68 ALA A N 1
ATOM 506 C CA . ALA A 1 68 ? 38.042 -17.079 -18.995 1.00 81.75 68 ALA A CA 1
ATOM 507 C C . ALA A 1 68 ? 37.513 -18.507 -19.190 1.00 81.75 68 AL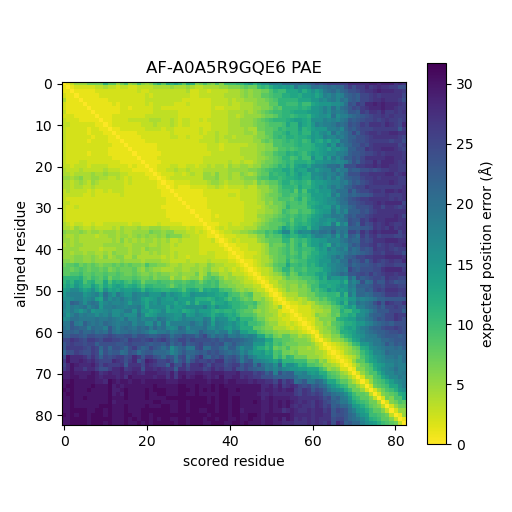A A C 1
ATOM 509 O O . ALA A 1 68 ? 37.065 -19.154 -18.242 1.00 81.75 68 ALA A O 1
ATOM 510 N N . THR A 1 69 ? 37.490 -18.964 -20.435 1.00 77.50 69 THR A N 1
ATOM 511 C CA . THR A 1 69 ? 37.168 -20.344 -20.785 1.00 77.50 69 THR A CA 1
ATOM 512 C C . THR A 1 69 ? 38.453 -21.001 -21.258 1.00 77.50 69 THR A C 1
ATOM 514 O O . THR A 1 69 ? 39.261 -20.382 -21.947 1.00 77.50 69 THR A O 1
ATOM 517 N N . ARG A 1 70 ? 38.690 -22.244 -20.834 1.00 73.81 70 ARG A N 1
ATOM 518 C CA . ARG A 1 70 ? 39.807 -23.030 -21.356 1.00 73.81 70 ARG A CA 1
ATOM 519 C C . ARG A 1 70 ? 39.411 -23.453 -22.768 1.00 73.81 70 ARG A C 1
ATOM 521 O O . ARG A 1 70 ? 38.440 -24.196 -22.904 1.00 73.81 70 ARG A O 1
ATOM 528 N N . SER A 1 71 ? 40.116 -22.982 -23.794 1.00 66.88 71 SER A N 1
ATOM 529 C CA . SER A 1 71 ? 39.971 -23.535 -25.139 1.00 66.88 71 SER A CA 1
ATOM 530 C C . SER A 1 71 ? 40.395 -25.000 -25.072 1.00 66.88 71 SER A C 1
ATOM 532 O O . SER A 1 71 ? 41.564 -25.319 -24.863 1.00 66.88 71 SER A O 1
ATOM 534 N N . LEU A 1 72 ? 39.429 -25.911 -25.146 1.00 62.50 72 LEU A N 1
ATOM 535 C CA . LEU A 1 72 ? 39.730 -27.291 -25.489 1.00 62.50 72 LEU A CA 1
ATOM 536 C C . LEU A 1 72 ? 40.046 -27.275 -26.980 1.00 62.50 72 LEU A C 1
ATOM 538 O O . LEU A 1 72 ? 39.130 -27.217 -27.798 1.00 62.50 72 LEU A O 1
ATOM 542 N N . ASP A 1 73 ? 41.337 -27.285 -27.310 1.00 58.59 73 ASP A N 1
ATOM 543 C CA . ASP A 1 73 ? 41.800 -27.684 -28.633 1.00 58.59 73 ASP A CA 1
ATOM 544 C C . ASP A 1 73 ? 41.214 -29.069 -28.913 1.00 58.59 73 ASP A C 1
ATOM 546 O O . ASP A 1 73 ? 41.653 -30.090 -28.384 1.00 58.59 73 ASP A O 1
ATOM 550 N N . THR A 1 74 ? 40.156 -29.096 -29.713 1.00 59.75 74 THR A N 1
ATOM 551 C CA . THR A 1 74 ? 39.547 -30.315 -30.254 1.00 59.75 74 THR A CA 1
ATOM 552 C C . THR A 1 74 ? 40.241 -30.701 -31.560 1.00 59.75 74 THR A C 1
ATOM 554 O O . THR A 1 74 ? 39.625 -31.232 -32.471 1.00 59.75 74 THR A O 1
ATOM 557 N N . ALA A 1 75 ? 41.551 -30.461 -31.634 1.00 56.06 75 ALA A N 1
ATOM 558 C CA . ALA A 1 75 ? 42.393 -30.726 -32.792 1.00 56.06 75 ALA A CA 1
ATOM 559 C C . ALA A 1 75 ? 43.446 -31.805 -32.482 1.00 56.06 75 ALA A C 1
ATOM 561 O O . ALA A 1 75 ? 44.635 -31.572 -32.660 1.00 56.06 75 ALA A O 1
ATOM 562 N N . LYS A 1 76 ? 43.018 -32.966 -31.956 1.00 49.38 76 LYS A N 1
ATOM 563 C CA . LYS A 1 76 ? 43.723 -34.265 -32.089 1.00 49.38 76 LYS A CA 1
ATOM 564 C C . LYS A 1 76 ? 42.934 -35.413 -31.436 1.00 49.38 76 LYS A C 1
ATOM 566 O O . LYS A 1 76 ? 43.299 -35.923 -30.382 1.00 49.38 76 LYS A O 1
ATOM 571 N N . ARG A 1 77 ? 41.809 -35.804 -32.034 1.00 51.31 77 ARG A N 1
ATOM 572 C CA . ARG A 1 77 ? 41.201 -37.136 -31.835 1.00 51.31 77 ARG A CA 1
ATOM 573 C C . ARG A 1 77 ? 40.614 -37.626 -33.158 1.00 51.31 77 ARG A C 1
ATOM 575 O O . ARG A 1 77 ? 39.427 -37.883 -33.246 1.00 51.31 77 ARG A O 1
ATOM 582 N N . GLU A 1 78 ? 41.452 -37.694 -34.182 1.00 52.66 78 GLU A N 1
ATOM 583 C CA . GLU A 1 78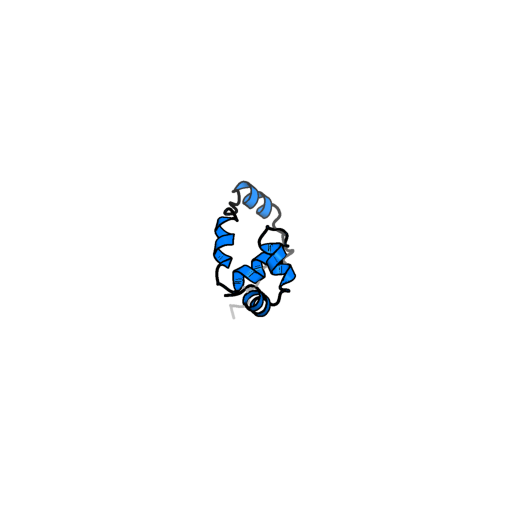 ? 41.167 -38.397 -35.439 1.00 52.66 78 GLU A CA 1
ATOM 584 C C . GLU A 1 78 ? 42.471 -39.060 -35.900 1.00 52.66 78 GLU A C 1
ATOM 586 O O . GLU A 1 78 ? 43.025 -38.701 -36.926 1.00 52.66 78 GLU A O 1
ATOM 591 N N . ASP A 1 79 ? 43.043 -39.937 -35.068 1.00 50.47 79 ASP A N 1
ATOM 592 C CA . ASP A 1 79 ? 44.180 -40.778 -35.484 1.00 50.47 79 ASP A CA 1
ATOM 593 C C . ASP A 1 79 ? 44.251 -42.096 -34.678 1.00 50.47 79 ASP A C 1
ATOM 595 O O . ASP A 1 79 ? 45.316 -42.599 -34.345 1.00 50.47 79 ASP A O 1
ATOM 599 N N . GLU A 1 80 ? 43.088 -42.653 -34.324 1.00 50.97 80 GLU A N 1
ATOM 600 C CA . GLU A 1 80 ? 42.954 -44.037 -33.825 1.00 50.97 80 GLU A CA 1
ATOM 601 C C . GLU A 1 80 ? 41.734 -44.698 -34.482 1.00 50.97 80 GLU A C 1
ATOM 603 O O . GLU A 1 80 ? 40.802 -45.167 -33.830 1.00 50.97 80 GLU A O 1
ATOM 608 N N . SER A 1 81 ? 41.668 -44.655 -35.811 1.00 51.38 81 SER A N 1
ATOM 609 C CA . SER A 1 81 ? 40.659 -45.401 -36.569 1.00 51.38 81 SER A CA 1
ATOM 610 C C . SER A 1 81 ? 41.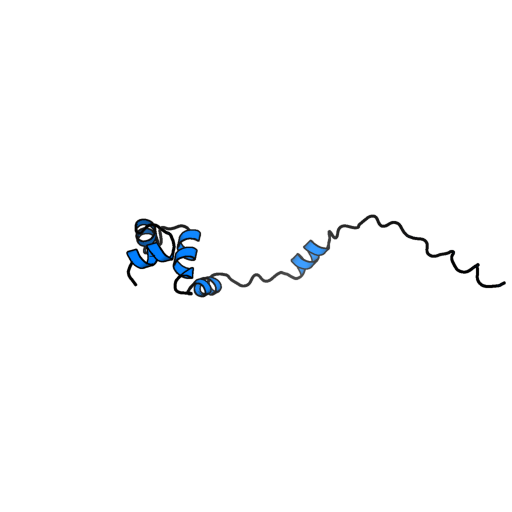196 -45.873 -37.912 1.00 51.38 81 SER A C 1
ATOM 612 O O . SER A 1 81 ? 40.524 -45.684 -38.910 1.00 51.38 81 SER A O 1
ATOM 614 N N . GLU A 1 82 ? 42.370 -46.509 -37.927 1.00 40.59 82 GLU A N 1
ATOM 615 C CA . GLU A 1 82 ? 42.683 -47.591 -38.871 1.00 40.59 82 GLU A CA 1
ATOM 616 C C . GLU A 1 82 ? 43.613 -48.600 -38.169 1.00 40.59 82 GLU A C 1
ATOM 618 O O . GLU A 1 82 ? 44.630 -48.196 -37.606 1.00 40.59 82 GLU A O 1
ATOM 623 N N . TRP A 1 83 ? 43.235 -49.885 -38.256 1.00 42.09 83 TRP A N 1
ATOM 624 C CA . TRP A 1 83 ? 43.742 -51.114 -37.602 1.00 42.09 83 TRP A CA 1
ATOM 625 C C . TRP A 1 83 ? 43.029 -51.551 -36.318 1.00 42.09 83 TRP A C 1
ATOM 627 O O . TRP A 1 83 ? 43.417 -51.134 -35.207 1.00 42.09 83 TRP A O 1
#

Radius of gyration: 29.27 Å; Cα contacts (8 Å, |Δi|>4): 33; chains: 1; bounding box: 62×63×53 Å